Protein AF-A0A3C1LUN1-F1 (afdb_monomer_lite)

pLDDT: mean 92.84, std 6.78, range [55.69, 97.62]

Radius of gyration: 12.28 Å; chains: 1; bounding box: 32×17×36 Å

Sequence (79 aa):
MNSVNHRTAAFMESYFDALFAINRLLHPGEKRLVAFALSNCSKLPEDFEKDMDAALTCKGPNLPKVLSTMVEKLRAIVL

Secondary structure (DSSP, 8-state):
--HHHHHHHHHHHHHHHHHHHHTTPPP--SSSHHHHHHHH-SS--TTHHHHHHHHHH--GGGHHHHHHHHHHHHHHTT-

Foldseek 3Di:
DDPVVVVLVVLVVVLLVLQCVLQVHDDPPDPPSVVCCVVRRPDDFPPNVVLVVCLVPDDDPCNVVSSVVSVVSSVVRSD

Structure (mmCIF, N/CA/C/O backbone):
data_AF-A0A3C1LUN1-F1
#
_entry.id   AF-A0A3C1LUN1-F1
#
loop_
_atom_site.group_PDB
_atom_site.id
_atom_site.type_symbol
_atom_site.label_atom_id
_atom_site.label_alt_id
_atom_site.label_comp_id
_atom_site.label_asym_id
_atom_site.label_entity_id
_atom_site.label_seq_id
_atom_site.pdbx_PDB_ins_code
_atom_site.Cartn_x
_atom_site.Cartn_y
_atom_site.Cartn_z
_atom_site.occupancy
_atom_site.B_iso_or_equiv
_atom_site.auth_seq_id
_atom_site.auth_comp_id
_atom_site.auth_asym_id
_atom_site.auth_atom_id
_atom_site.pdbx_PDB_model_num
ATOM 1 N N . MET A 1 1 ? 4.238 -5.383 -23.455 1.00 55.69 1 MET A N 1
ATOM 2 C CA . MET A 1 1 ? 4.435 -5.087 -22.018 1.00 55.69 1 MET A CA 1
ATOM 3 C C . MET A 1 1 ? 5.529 -6.020 -21.506 1.00 55.69 1 MET A C 1
ATOM 5 O O . MET A 1 1 ? 5.429 -7.209 -21.771 1.00 55.69 1 MET A O 1
ATOM 9 N N . ASN A 1 2 ? 6.602 -5.524 -20.882 1.00 79.31 2 ASN A N 1
ATOM 10 C CA . ASN A 1 2 ? 7.741 -6.375 -20.488 1.00 79.31 2 ASN A CA 1
ATOM 11 C C . ASN A 1 2 ? 7.427 -7.209 -19.228 1.00 79.31 2 ASN A C 1
ATOM 13 O O . ASN A 1 2 ? 6.629 -6.781 -18.396 1.00 79.31 2 ASN A O 1
ATOM 17 N N . SER A 1 3 ? 8.089 -8.368 -19.072 1.00 86.94 3 SER A N 1
ATOM 18 C CA . SER A 1 3 ? 7.892 -9.334 -17.963 1.00 86.94 3 SER A CA 1
ATOM 19 C C . SER A 1 3 ? 7.940 -8.693 -16.569 1.00 86.94 3 SER A C 1
ATOM 21 O O . SER A 1 3 ? 7.165 -9.058 -15.690 1.00 86.94 3 SER A O 1
ATOM 23 N N . VAL A 1 4 ? 8.801 -7.686 -16.380 1.00 87.88 4 VAL A N 1
ATOM 24 C CA . VAL A 1 4 ? 8.910 -6.940 -15.117 1.00 87.88 4 VAL A CA 1
ATOM 25 C C . VAL A 1 4 ? 7.609 -6.205 -14.797 1.00 87.88 4 VAL A C 1
ATOM 27 O O . VAL A 1 4 ? 7.054 -6.428 -13.733 1.00 87.88 4 VAL A O 1
ATOM 30 N N . ASN A 1 5 ? 7.064 -5.422 -15.733 1.00 88.31 5 ASN A N 1
ATOM 31 C CA . ASN A 1 5 ? 5.835 -4.656 -15.501 1.00 88.31 5 ASN A CA 1
ATOM 32 C C . ASN A 1 5 ? 4.643 -5.565 -15.183 1.00 88.31 5 ASN A C 1
ATOM 34 O O . ASN A 1 5 ? 3.834 -5.227 -14.328 1.00 88.31 5 ASN A O 1
ATOM 38 N N . HIS A 1 6 ? 4.546 -6.723 -15.843 1.00 89.94 6 HIS A N 1
ATOM 39 C CA . HIS A 1 6 ? 3.493 -7.699 -15.556 1.00 89.94 6 HIS A CA 1
ATOM 40 C C . HIS A 1 6 ? 3.611 -8.255 -14.130 1.00 89.94 6 HIS A C 1
ATOM 42 O O . HIS A 1 6 ? 2.622 -8.367 -13.415 1.00 89.94 6 HIS A O 1
ATOM 48 N N . ARG A 1 7 ? 4.831 -8.587 -13.692 1.00 92.31 7 ARG A N 1
ATOM 49 C CA . ARG A 1 7 ? 5.078 -9.069 -12.325 1.00 92.31 7 ARG A CA 1
ATOM 50 C C . ARG A 1 7 ? 4.840 -7.978 -11.284 1.00 92.31 7 ARG A C 1
ATOM 52 O O . ARG A 1 7 ? 4.302 -8.273 -10.226 1.00 92.31 7 ARG A O 1
ATOM 59 N N . THR A 1 8 ? 5.200 -6.733 -11.587 1.00 92.38 8 THR A N 1
ATOM 60 C CA . THR A 1 8 ? 4.916 -5.587 -10.717 1.00 92.38 8 THR A CA 1
ATOM 61 C C . THR A 1 8 ? 3.416 -5.339 -10.596 1.00 92.38 8 THR A C 1
ATOM 63 O O . THR A 1 8 ? 2.949 -5.095 -9.493 1.00 92.38 8 THR A O 1
ATOM 66 N N . ALA A 1 9 ? 2.648 -5.453 -11.685 1.00 92.00 9 ALA A N 1
ATOM 67 C CA . ALA A 1 9 ? 1.190 -5.342 -11.632 1.00 92.00 9 ALA A CA 1
ATOM 68 C C . ALA A 1 9 ? 0.573 -6.428 -10.734 1.00 92.00 9 ALA A C 1
ATOM 70 O O . ALA A 1 9 ? -0.151 -6.097 -9.801 1.00 92.00 9 ALA A O 1
ATOM 71 N N . ALA A 1 10 ? 0.963 -7.693 -10.925 1.00 93.81 10 ALA A N 1
ATOM 72 C CA . ALA A 1 10 ? 0.503 -8.800 -10.082 1.00 93.81 10 ALA A CA 1
ATOM 73 C C . ALA A 1 10 ? 0.902 -8.632 -8.601 1.00 93.81 10 ALA A C 1
ATOM 75 O O . ALA A 1 10 ? 0.143 -8.980 -7.699 1.00 93.81 10 ALA A O 1
ATOM 76 N N . PHE A 1 11 ? 2.088 -8.072 -8.330 1.00 95.50 11 PHE A N 1
ATOM 77 C CA . PHE A 1 11 ? 2.485 -7.702 -6.970 1.00 95.50 11 PHE A CA 1
ATOM 78 C C . PHE A 1 11 ? 1.547 -6.641 -6.382 1.00 95.50 11 PHE A C 1
ATOM 80 O O . PHE A 1 11 ? 1.117 -6.785 -5.241 1.00 95.50 11 PHE A O 1
ATOM 87 N N . MET A 1 12 ? 1.229 -5.592 -7.146 1.00 95.44 12 MET A N 1
ATOM 88 C CA . MET A 1 12 ? 0.357 -4.511 -6.683 1.00 95.44 12 MET A CA 1
ATOM 89 C C . MET A 1 12 ? -1.055 -5.010 -6.384 1.00 95.44 12 MET A C 1
ATOM 91 O O . MET A 1 12 ? -1.599 -4.650 -5.345 1.00 95.44 12 MET A O 1
ATOM 95 N N . GLU A 1 13 ? -1.617 -5.870 -7.237 1.00 94.38 13 GLU A N 1
ATOM 96 C CA . GLU A 1 13 ? -2.915 -6.516 -6.991 1.00 94.38 13 GLU A CA 1
ATOM 97 C C . GLU A 1 13 ? -2.914 -7.251 -5.644 1.00 94.38 13 GLU A C 1
ATOM 99 O O . GLU A 1 13 ? -3.703 -6.929 -4.758 1.00 94.38 13 GLU A O 1
ATOM 104 N N . SER A 1 14 ? -1.941 -8.141 -5.424 1.00 95.56 14 SER A N 1
ATOM 105 C CA . SER A 1 14 ? -1.831 -8.878 -4.160 1.00 95.56 14 SER A CA 1
ATOM 106 C C . SER A 1 14 ? -1.578 -7.970 -2.947 1.00 95.56 14 SER A C 1
ATOM 108 O O . SER A 1 14 ? -2.059 -8.262 -1.850 1.00 95.56 14 SER A O 1
ATOM 110 N N . TYR A 1 15 ? -0.812 -6.891 -3.117 1.00 97.12 15 TYR A N 1
ATOM 111 C CA . TYR A 1 15 ? -0.527 -5.928 -2.056 1.00 97.12 15 TYR A CA 1
ATOM 112 C C . TYR A 1 15 ? -1.794 -5.175 -1.625 1.00 97.12 15 TYR A C 1
ATOM 114 O O . TYR A 1 15 ? -2.047 -5.042 -0.425 1.00 97.12 15 TYR A O 1
ATOM 122 N N . PHE A 1 16 ? -2.614 -4.726 -2.582 1.00 97.19 16 PHE A N 1
ATOM 123 C CA . PHE A 1 16 ? -3.878 -4.048 -2.291 1.00 97.19 16 PHE A CA 1
ATOM 124 C C . PHE A 1 16 ? -4.935 -4.995 -1.721 1.00 97.19 16 PHE A C 1
ATOM 126 O O . PHE A 1 16 ? -5.616 -4.609 -0.770 1.00 97.19 16 PHE A O 1
ATOM 133 N N . ASP A 1 17 ? -5.016 -6.240 -2.201 1.00 96.31 17 ASP A N 1
ATOM 134 C CA . ASP A 1 17 ? -5.870 -7.271 -1.597 1.00 96.31 17 ASP A CA 1
ATOM 135 C C . ASP A 1 17 ? -5.557 -7.451 -0.106 1.00 96.31 17 ASP A C 1
ATOM 137 O O . ASP A 1 17 ? -6.452 -7.403 0.743 1.00 96.31 17 ASP A O 1
ATOM 141 N N . ALA A 1 18 ? -4.272 -7.595 0.235 1.00 96.88 18 ALA A N 1
ATOM 142 C CA . ALA A 1 18 ? -3.836 -7.732 1.619 1.00 96.88 18 ALA A CA 1
ATOM 143 C C . ALA A 1 18 ? -4.119 -6.463 2.439 1.00 96.88 18 ALA A C 1
ATOM 145 O O . ALA A 1 18 ? -4.659 -6.552 3.544 1.00 96.88 18 ALA A O 1
ATOM 146 N N . LEU A 1 19 ? -3.800 -5.281 1.903 1.00 97.62 19 LEU A N 1
ATOM 147 C CA . LEU A 1 19 ? -4.043 -4.004 2.575 1.00 97.62 19 LEU A CA 1
ATOM 148 C C . LEU A 1 19 ? -5.530 -3.800 2.894 1.00 97.62 19 LEU A C 1
ATOM 150 O O . LEU A 1 19 ? -5.875 -3.403 4.011 1.00 97.62 19 LEU A O 1
ATOM 154 N N . PHE A 1 20 ? -6.420 -4.087 1.946 1.00 97.25 20 PHE A N 1
ATOM 155 C CA . PHE A 1 20 ? -7.856 -3.948 2.163 1.00 97.25 20 PHE A CA 1
ATOM 156 C C . PHE A 1 20 ? -8.403 -5.021 3.100 1.00 97.25 20 PHE A C 1
ATOM 158 O O . PHE A 1 20 ? -9.221 -4.692 3.958 1.00 97.25 20 PHE A O 1
ATOM 165 N N . ALA A 1 21 ? -7.891 -6.254 3.043 1.00 96.44 21 ALA A N 1
ATOM 166 C CA . ALA A 1 21 ? -8.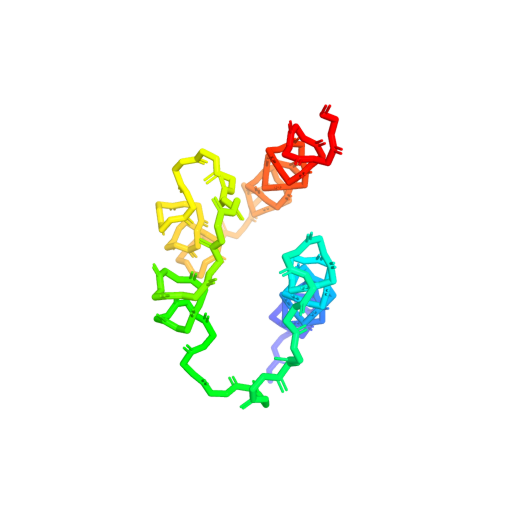249 -7.295 4.003 1.00 96.44 21 ALA A CA 1
ATOM 167 C C . ALA A 1 21 ? -7.889 -6.900 5.447 1.00 96.44 21 ALA A C 1
ATOM 169 O O . ALA A 1 21 ? -8.724 -7.033 6.346 1.00 96.44 21 ALA A O 1
ATOM 170 N N . ILE A 1 22 ? -6.693 -6.336 5.669 1.00 96.44 22 ILE A N 1
ATOM 171 C CA . ILE A 1 22 ? -6.256 -5.810 6.978 1.00 96.44 22 ILE A CA 1
ATOM 172 C C . ILE A 1 22 ? -7.221 -4.730 7.482 1.00 96.44 22 ILE A C 1
ATOM 174 O O . ILE A 1 22 ? -7.560 -4.691 8.666 1.00 96.44 22 ILE A O 1
ATOM 178 N N . ASN A 1 23 ? -7.698 -3.882 6.574 1.00 96.94 23 ASN A N 1
ATOM 179 C CA . ASN A 1 23 ? -8.630 -2.800 6.876 1.00 96.94 23 ASN A CA 1
ATOM 180 C C . ASN A 1 23 ? -10.109 -3.227 6.871 1.00 96.94 23 ASN A C 1
ATOM 182 O O . ASN A 1 23 ? -10.974 -2.393 7.135 1.00 96.94 23 ASN A O 1
ATOM 186 N N . ARG A 1 24 ? -10.415 -4.508 6.608 1.00 96.56 24 ARG A N 1
ATOM 187 C CA . ARG A 1 24 ? -11.782 -5.045 6.447 1.00 96.56 24 ARG A CA 1
ATOM 188 C C . ARG A 1 24 ? -12.609 -4.294 5.396 1.00 96.56 24 ARG A C 1
ATOM 190 O O . ARG A 1 24 ? -13.820 -4.135 5.542 1.00 96.56 24 ARG A O 1
ATOM 197 N N . LEU A 1 25 ? -11.948 -3.838 4.338 1.00 96.56 25 LEU A N 1
ATOM 198 C CA . LEU A 1 25 ? -12.564 -3.170 3.200 1.00 96.56 25 LEU A CA 1
ATOM 199 C C . LEU A 1 25 ? -12.725 -4.152 2.043 1.00 96.56 25 LEU A C 1
ATOM 201 O O . LEU A 1 25 ? -11.879 -5.014 1.814 1.00 96.56 25 LEU A O 1
ATOM 205 N N . LEU A 1 26 ? -13.809 -3.993 1.288 1.00 93.62 26 LEU A N 1
ATOM 206 C CA . LEU A 1 26 ? -13.955 -4.666 0.003 1.00 93.62 26 LEU A CA 1
ATOM 207 C C . LEU A 1 26 ? -13.074 -3.969 -1.035 1.00 93.62 26 LEU A C 1
ATOM 209 O O . LEU A 1 26 ? -12.963 -2.742 -1.040 1.00 93.62 26 LEU A O 1
ATOM 213 N N . HIS A 1 27 ? -12.482 -4.752 -1.934 1.00 92.38 27 HIS A N 1
ATOM 214 C CA . HIS A 1 27 ? -11.663 -4.212 -3.011 1.00 92.38 27 HIS A CA 1
ATOM 215 C C . HIS A 1 27 ? -12.543 -3.391 -3.981 1.00 92.38 27 HIS A C 1
ATOM 217 O O . HIS A 1 27 ? -13.501 -3.933 -4.539 1.00 92.38 27 HIS A O 1
ATOM 223 N N . PRO A 1 28 ? -12.245 -2.104 -4.243 1.00 90.62 28 PRO A N 1
ATOM 224 C CA . PRO A 1 28 ? -13.098 -1.200 -5.032 1.00 90.62 28 PRO A CA 1
ATOM 225 C C . PRO A 1 28 ? -12.969 -1.402 -6.561 1.00 90.62 28 PRO A C 1
ATOM 227 O O . PRO A 1 28 ? -13.277 -0.503 -7.344 1.00 90.62 28 PRO A O 1
ATOM 230 N N . GLY A 1 29 ? -12.476 -2.564 -7.003 1.00 90.12 29 GLY A N 1
ATOM 231 C CA . GLY A 1 29 ? -11.939 -2.774 -8.356 1.00 90.12 29 GLY A CA 1
ATOM 232 C C . GLY A 1 29 ? -10.556 -2.137 -8.566 1.00 90.12 29 GLY A C 1
ATOM 233 O O . GLY A 1 29 ? -9.936 -1.674 -7.622 1.00 90.12 29 GLY A O 1
ATOM 234 N N . GLU A 1 30 ? -10.051 -2.116 -9.800 1.00 84.44 30 GLU A N 1
ATOM 235 C CA . GLU A 1 30 ? -8.634 -1.803 -10.104 1.00 84.44 30 GLU A CA 1
ATOM 236 C C . GLU A 1 30 ? -8.307 -0.303 -10.230 1.00 84.44 30 GLU A C 1
ATOM 238 O O . GLU A 1 30 ? -7.151 0.095 -10.387 1.00 84.44 30 GLU A O 1
ATOM 243 N N . LYS A 1 31 ? -9.317 0.572 -10.213 1.00 87.25 31 LYS A N 1
ATOM 244 C CA . LYS A 1 31 ? -9.126 2.006 -10.467 1.00 87.25 31 LYS A CA 1
ATOM 245 C C . LYS A 1 31 ? -8.990 2.784 -9.164 1.00 87.25 31 LYS A C 1
ATOM 247 O O . LYS A 1 31 ? -9.771 2.609 -8.240 1.00 87.25 31 LYS A O 1
ATOM 252 N N . ARG A 1 32 ? -8.058 3.745 -9.151 1.00 90.06 32 ARG A N 1
ATOM 253 C CA . ARG A 1 32 ? -7.868 4.727 -8.061 1.00 90.06 32 ARG A CA 1
ATOM 254 C C . ARG A 1 32 ? -7.587 4.094 -6.686 1.00 90.06 32 ARG A C 1
ATOM 256 O O . ARG A 1 32 ? -7.950 4.670 -5.665 1.00 90.06 32 ARG A O 1
ATOM 263 N N . LEU A 1 33 ? -6.890 2.956 -6.666 1.00 94.88 33 LEU A N 1
ATOM 264 C CA . LEU A 1 33 ? -6.565 2.198 -5.451 1.00 94.88 33 LEU A CA 1
ATOM 265 C C . LEU A 1 33 ? -5.853 3.023 -4.374 1.00 94.88 33 LEU A C 1
ATOM 267 O O . LEU A 1 33 ? -6.240 2.965 -3.213 1.00 94.88 33 LEU A O 1
ATOM 271 N N . VAL A 1 34 ? -4.877 3.849 -4.767 1.00 95.69 34 VAL A N 1
ATOM 272 C CA . VAL A 1 34 ? -4.145 4.738 -3.845 1.00 95.69 34 VAL A CA 1
ATOM 273 C C . VAL A 1 34 ? -5.095 5.724 -3.159 1.00 95.69 34 VAL A C 1
ATOM 275 O O . VAL A 1 34 ? -5.131 5.795 -1.937 1.00 95.69 34 VAL A O 1
ATOM 278 N N . ALA A 1 35 ? -5.923 6.436 -3.930 1.00 96.06 35 ALA A N 1
ATOM 279 C CA . ALA A 1 35 ? -6.868 7.410 -3.383 1.00 96.06 35 ALA A CA 1
ATOM 280 C C . ALA A 1 35 ? -7.930 6.751 -2.486 1.00 96.06 35 ALA A C 1
ATOM 282 O O . ALA A 1 35 ? -8.307 7.306 -1.452 1.00 96.06 35 ALA A O 1
ATOM 283 N N . PHE A 1 36 ? -8.397 5.556 -2.862 1.00 97.12 36 PHE A N 1
ATOM 284 C CA . PHE A 1 36 ? -9.325 4.785 -2.042 1.00 97.12 36 PHE A CA 1
ATOM 285 C C . PHE A 1 36 ? -8.683 4.360 -0.717 1.00 97.12 36 PHE A C 1
ATOM 287 O O . PHE A 1 36 ? -9.299 4.555 0.329 1.00 97.12 36 PHE A O 1
ATOM 294 N N . ALA A 1 37 ? -7.449 3.850 -0.747 1.00 97.25 37 ALA A N 1
ATOM 295 C CA . ALA A 1 37 ? -6.713 3.465 0.453 1.00 97.25 37 ALA A CA 1
ATOM 296 C C . ALA A 1 37 ? -6.523 4.659 1.401 1.00 97.25 37 ALA A C 1
ATOM 298 O O . ALA A 1 37 ? -6.874 4.561 2.571 1.00 97.25 37 ALA A O 1
ATOM 299 N N . LEU A 1 38 ? -6.081 5.808 0.883 1.00 97.06 38 LEU A N 1
ATOM 300 C CA . LEU A 1 38 ? -5.911 7.040 1.667 1.00 97.06 38 LEU A CA 1
ATOM 301 C C . LEU A 1 38 ? -7.200 7.527 2.334 1.00 97.06 38 LEU A C 1
ATOM 303 O O . LEU A 1 38 ? -7.157 8.085 3.425 1.00 97.06 38 LEU A O 1
ATOM 307 N N . SER A 1 39 ? -8.344 7.321 1.682 1.00 97.06 39 SER A N 1
ATOM 308 C CA . SER A 1 39 ? -9.631 7.820 2.178 1.00 97.06 39 SER A CA 1
ATOM 309 C C . SER A 1 39 ? -10.336 6.849 3.129 1.00 97.06 39 SER A C 1
ATOM 311 O O . SER A 1 39 ? -11.162 7.286 3.924 1.00 97.06 39 SER A O 1
ATOM 313 N N . ASN A 1 40 ? -10.072 5.540 3.023 1.00 97.00 40 ASN A N 1
ATOM 314 C CA . ASN A 1 40 ? -10.884 4.507 3.680 1.00 97.00 40 ASN A CA 1
ATOM 315 C C . ASN A 1 40 ? -10.091 3.601 4.631 1.00 97.00 40 ASN A C 1
ATOM 317 O O . ASN A 1 40 ? -10.684 3.041 5.554 1.00 97.00 40 ASN A O 1
ATOM 321 N N . CYS A 1 41 ? -8.782 3.416 4.429 1.00 97.00 41 CYS A N 1
ATOM 322 C CA . CYS A 1 41 ? -7.983 2.561 5.303 1.00 97.00 41 CYS A CA 1
ATOM 323 C C . CYS A 1 41 ? -7.713 3.270 6.634 1.00 97.00 41 CYS A C 1
ATOM 325 O O . CYS A 1 41 ? -7.101 4.333 6.673 1.00 97.00 41 CYS A O 1
ATOM 327 N N . SER A 1 42 ? -8.122 2.646 7.739 1.00 95.88 42 SER A N 1
ATOM 328 C CA . SER A 1 42 ? -7.797 3.108 9.093 1.00 95.88 42 SER A CA 1
ATOM 329 C C . SER A 1 42 ? -6.346 2.809 9.479 1.00 95.88 42 SER A C 1
ATOM 331 O O . SER A 1 42 ? -5.773 3.496 10.322 1.00 95.88 42 SER A O 1
ATOM 333 N N . LYS A 1 43 ? -5.744 1.798 8.846 1.00 96.56 43 LYS A N 1
ATOM 334 C CA . LYS A 1 43 ? -4.336 1.429 8.961 1.00 96.56 43 LYS A CA 1
ATOM 335 C C . LYS A 1 43 ? -3.671 1.509 7.592 1.00 96.56 43 LYS A C 1
ATOM 337 O O . LYS A 1 43 ? -4.040 0.775 6.673 1.00 96.56 43 LYS A O 1
ATOM 342 N N . LEU A 1 44 ? -2.654 2.355 7.477 1.00 97.56 44 LEU A N 1
ATOM 343 C CA . LEU A 1 44 ? -1.807 2.459 6.292 1.00 97.56 44 LEU A CA 1
ATOM 344 C C . LEU A 1 44 ? -0.343 2.231 6.672 1.00 97.56 44 LEU A C 1
ATOM 346 O O . LEU A 1 44 ? 0.071 2.676 7.744 1.00 97.56 44 LEU A O 1
ATOM 350 N N . PRO A 1 45 ? 0.443 1.558 5.814 1.00 97.38 45 PRO A N 1
ATOM 351 C CA . PRO A 1 45 ? 1.885 1.458 5.997 1.00 97.38 45 PRO A CA 1
ATOM 352 C C . PRO A 1 45 ? 2.537 2.845 6.040 1.00 97.38 45 PRO A C 1
ATOM 354 O O . PRO A 1 45 ? 2.094 3.778 5.369 1.00 97.38 45 PRO A O 1
ATOM 357 N N . GLU A 1 46 ? 3.611 2.980 6.813 1.00 96.62 46 GLU A N 1
ATOM 358 C CA . GLU A 1 46 ? 4.381 4.224 6.882 1.00 96.62 46 GLU A CA 1
ATOM 359 C C . GLU A 1 46 ? 4.911 4.638 5.496 1.00 96.62 46 GLU A C 1
ATOM 361 O O . GLU A 1 46 ? 5.415 3.807 4.741 1.00 96.62 46 GLU A O 1
ATOM 366 N N . ASP A 1 47 ? 4.828 5.932 5.166 1.00 96.94 47 ASP A N 1
ATOM 367 C CA . ASP A 1 47 ? 5.223 6.491 3.862 1.00 96.94 47 ASP A CA 1
ATOM 368 C C . ASP A 1 47 ? 4.514 5.854 2.643 1.00 96.94 47 ASP A C 1
ATOM 370 O O . ASP A 1 47 ? 5.057 5.864 1.538 1.00 96.94 47 ASP A O 1
ATOM 374 N N . PHE A 1 48 ? 3.290 5.340 2.816 1.00 97.00 48 PHE A N 1
ATOM 375 C CA . PHE A 1 48 ? 2.511 4.659 1.772 1.00 97.00 48 PHE A CA 1
ATOM 376 C C . PHE A 1 48 ? 2.562 5.329 0.384 1.00 97.00 48 PHE A C 1
ATOM 378 O O . PHE A 1 48 ? 2.917 4.675 -0.593 1.00 97.00 48 PHE A O 1
ATOM 385 N N . GLU A 1 49 ? 2.255 6.627 0.275 1.00 95.69 49 GLU A N 1
ATOM 386 C CA . GLU A 1 49 ? 2.269 7.330 -1.022 1.00 95.69 49 GLU A CA 1
ATOM 387 C C . GLU A 1 49 ? 3.663 7.382 -1.649 1.00 95.69 49 GLU A C 1
ATOM 389 O O . GLU A 1 49 ? 3.813 7.126 -2.842 1.00 95.69 49 GLU A O 1
ATOM 394 N N . LYS A 1 50 ? 4.700 7.644 -0.843 1.00 95.69 50 LYS A N 1
ATOM 395 C CA . LYS A 1 50 ? 6.081 7.718 -1.338 1.00 95.69 50 LYS A CA 1
ATOM 396 C C . LYS A 1 50 ? 6.552 6.367 -1.857 1.00 95.69 50 LYS A C 1
ATOM 398 O O . LYS A 1 50 ? 7.233 6.308 -2.879 1.00 95.69 50 LYS A O 1
ATOM 403 N N . ASP A 1 51 ? 6.195 5.289 -1.166 1.00 95.69 51 ASP A N 1
ATOM 404 C CA . ASP A 1 51 ? 6.540 3.937 -1.590 1.00 95.69 51 ASP A CA 1
ATOM 405 C C . ASP A 1 51 ? 5.787 3.539 -2.869 1.00 95.69 51 ASP A C 1
ATOM 407 O O . ASP A 1 51 ? 6.376 2.914 -3.753 1.00 95.69 51 ASP A O 1
ATOM 411 N N 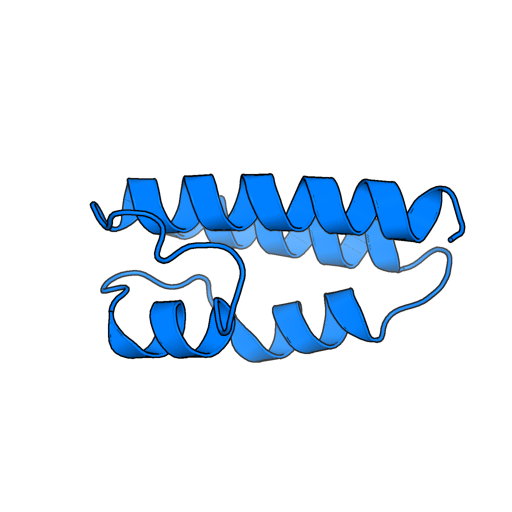. MET A 1 52 ? 4.519 3.948 -3.011 1.00 95.44 52 MET A N 1
ATOM 412 C CA . MET A 1 52 ? 3.752 3.759 -4.248 1.00 95.44 52 MET A CA 1
ATOM 413 C C . MET A 1 52 ? 4.396 4.497 -5.424 1.00 95.44 52 MET A C 1
ATOM 415 O O . MET A 1 52 ? 4.629 3.897 -6.477 1.00 95.44 52 MET A O 1
ATOM 419 N N . ASP A 1 53 ? 4.751 5.767 -5.237 1.00 94.31 53 ASP A N 1
ATOM 420 C CA . ASP A 1 53 ? 5.440 6.556 -6.258 1.00 94.31 53 ASP A CA 1
ATOM 421 C C . ASP A 1 53 ? 6.794 5.934 -6.615 1.00 94.31 53 ASP A C 1
ATOM 423 O O . ASP A 1 53 ? 7.129 5.788 -7.797 1.00 94.31 53 ASP A O 1
ATOM 427 N N . ALA A 1 54 ? 7.559 5.493 -5.613 1.00 93.69 54 ALA A N 1
ATOM 428 C CA . ALA A 1 54 ? 8.828 4.814 -5.827 1.00 93.69 54 ALA A CA 1
ATOM 429 C C . ALA A 1 54 ? 8.634 3.519 -6.624 1.00 93.69 54 ALA A C 1
ATOM 431 O O . ALA A 1 54 ? 9.356 3.287 -7.588 1.00 93.69 54 ALA A O 1
ATOM 432 N N . ALA A 1 55 ? 7.648 2.689 -6.294 1.00 92.50 55 ALA A N 1
ATOM 433 C CA . ALA A 1 55 ? 7.422 1.425 -6.987 1.00 92.50 55 ALA A CA 1
ATOM 434 C C . ALA A 1 55 ? 6.958 1.600 -8.445 1.00 92.50 55 ALA A C 1
ATOM 436 O O . ALA A 1 55 ? 7.275 0.761 -9.291 1.00 92.50 55 ALA A O 1
ATOM 437 N N . LEU A 1 56 ? 6.245 2.689 -8.756 1.00 88.50 56 LEU A N 1
ATOM 438 C CA . LEU A 1 56 ? 5.764 2.998 -10.110 1.00 88.50 56 LEU A CA 1
ATOM 439 C C . LEU A 1 56 ? 6.819 3.688 -10.988 1.00 88.50 56 LEU A C 1
ATOM 441 O O . LEU A 1 56 ? 6.784 3.565 -12.215 1.00 88.50 56 LEU A O 1
ATOM 445 N N . THR A 1 57 ? 7.757 4.414 -10.378 1.00 89.50 57 THR A N 1
ATOM 446 C CA . THR A 1 57 ? 8.782 5.191 -11.098 1.00 89.50 57 THR A CA 1
ATOM 447 C C . THR A 1 57 ? 10.149 4.509 -11.130 1.00 89.50 57 THR A C 1
ATOM 449 O O . THR A 1 57 ? 10.927 4.737 -12.064 1.00 89.50 57 THR A O 1
ATOM 452 N N . CYS A 1 58 ? 10.450 3.651 -10.151 1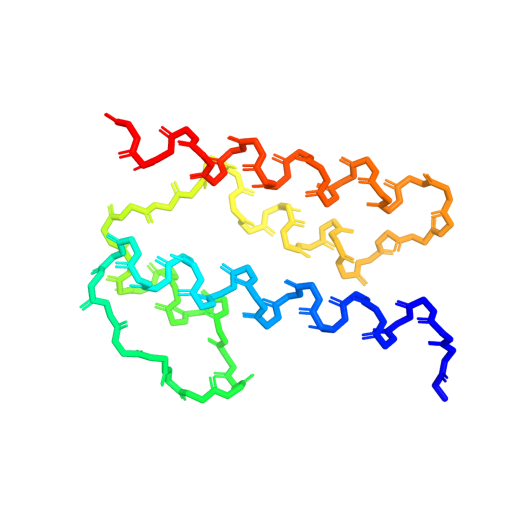.00 85.19 58 CYS A N 1
ATOM 453 C CA . CYS A 1 58 ? 11.722 2.950 -10.048 1.00 85.19 58 CYS A CA 1
ATOM 454 C C . CYS A 1 58 ? 11.898 1.954 -11.199 1.00 85.19 58 CYS A C 1
ATOM 456 O O . CYS A 1 58 ? 11.003 1.184 -11.547 1.00 85.19 58 CYS A O 1
ATOM 458 N N . LYS A 1 59 ? 13.096 1.945 -11.788 1.00 76.31 59 LYS A N 1
ATOM 459 C CA . LYS A 1 59 ? 13.480 1.020 -12.857 1.00 76.31 59 LYS A CA 1
ATOM 460 C C . LYS A 1 59 ? 14.752 0.274 -12.475 1.00 76.31 59 LYS A C 1
ATOM 462 O O . LYS A 1 59 ? 15.624 0.803 -11.788 1.00 76.31 59 LYS A O 1
ATOM 467 N N . GLY A 1 60 ? 14.880 -0.949 -12.981 1.00 80.94 60 GLY A N 1
ATOM 468 C CA . GLY A 1 60 ? 16.099 -1.742 -12.840 1.00 80.94 60 GLY A CA 1
ATOM 469 C C . GLY A 1 60 ? 16.273 -2.366 -11.445 1.00 80.94 60 GLY A C 1
ATOM 470 O O . GLY A 1 60 ? 15.284 -2.765 -10.830 1.00 80.94 60 GLY A O 1
ATOM 471 N N . PRO A 1 61 ? 17.514 -2.504 -10.944 1.00 84.06 61 PRO A N 1
ATOM 472 C CA . PRO A 1 61 ? 17.846 -3.389 -9.819 1.00 84.06 61 PRO A CA 1
ATOM 473 C C . PRO A 1 61 ? 17.289 -2.939 -8.461 1.00 84.06 61 PRO A C 1
ATOM 475 O O . PRO A 1 61 ? 17.260 -3.728 -7.522 1.00 84.06 61 PRO A O 1
ATOM 478 N N . ASN A 1 62 ? 16.829 -1.692 -8.348 1.00 89.88 62 ASN A N 1
ATOM 479 C CA . ASN A 1 62 ? 16.302 -1.143 -7.099 1.00 89.88 62 ASN A CA 1
ATOM 480 C C . ASN A 1 62 ? 14.829 -1.502 -6.855 1.00 89.88 62 ASN A C 1
ATOM 482 O O . ASN A 1 62 ? 14.382 -1.445 -5.712 1.00 89.88 62 ASN A O 1
ATOM 486 N N . LEU A 1 63 ? 14.087 -1.909 -7.892 1.00 92.25 63 LEU A N 1
ATOM 487 C CA . LEU A 1 63 ? 12.661 -2.215 -7.773 1.00 92.25 63 LEU A CA 1
ATOM 488 C C . LEU A 1 63 ? 12.382 -3.326 -6.743 1.00 92.25 63 LEU A C 1
ATOM 490 O O . LEU A 1 63 ? 11.576 -3.082 -5.850 1.00 92.25 63 LEU A O 1
ATOM 494 N N . PRO A 1 64 ? 13.062 -4.493 -6.761 1.00 93.62 64 PRO A N 1
ATOM 495 C CA . PRO A 1 64 ? 12.847 -5.521 -5.742 1.00 93.62 64 PRO A CA 1
ATOM 496 C C . PRO A 1 64 ? 13.042 -5.009 -4.312 1.00 93.62 64 PRO A C 1
ATOM 498 O O . PRO A 1 64 ? 12.263 -5.359 -3.435 1.00 93.62 64 PRO A O 1
ATOM 501 N N . LYS A 1 65 ? 14.029 -4.131 -4.083 1.00 94.56 65 LYS A N 1
ATOM 502 C CA . LYS A 1 65 ? 14.276 -3.535 -2.765 1.00 94.56 65 LYS A CA 1
ATOM 503 C C . LYS A 1 65 ? 13.099 -2.669 -2.311 1.00 94.56 65 LYS A C 1
ATOM 505 O O . LYS A 1 65 ? 12.695 -2.776 -1.160 1.00 94.56 65 LYS A O 1
ATOM 510 N N . VAL A 1 66 ? 12.540 -1.851 -3.207 1.00 95.62 66 VAL A N 1
ATOM 511 C CA . VAL A 1 66 ? 11.345 -1.039 -2.914 1.00 95.62 66 VAL A CA 1
ATOM 512 C C . VAL A 1 66 ? 10.159 -1.939 -2.558 1.00 95.62 66 VAL A C 1
ATOM 514 O O . VAL A 1 66 ? 9.544 -1.744 -1.513 1.00 95.62 66 VAL A O 1
ATOM 517 N N . LEU A 1 67 ? 9.887 -2.970 -3.367 1.00 96.06 67 LEU A N 1
ATOM 518 C CA . LEU A 1 67 ? 8.772 -3.893 -3.120 1.00 96.06 67 LEU A CA 1
ATOM 519 C C . LEU A 1 67 ? 8.939 -4.661 -1.797 1.00 96.06 67 LEU A C 1
ATOM 521 O O . LEU A 1 67 ? 7.970 -4.835 -1.063 1.00 96.06 67 LEU A O 1
ATOM 525 N N . SER A 1 68 ? 10.161 -5.081 -1.449 1.00 96.56 68 SER A N 1
ATOM 526 C CA . SER A 1 68 ? 10.442 -5.709 -0.151 1.00 96.56 68 SER A CA 1
ATOM 527 C C . SER A 1 68 ? 10.184 -4.756 1.017 1.00 96.56 68 SER A C 1
ATOM 529 O O . SER A 1 68 ? 9.528 -5.152 1.975 1.00 96.56 68 SER A O 1
ATOM 531 N N . THR A 1 69 ? 10.619 -3.495 0.928 1.00 96.81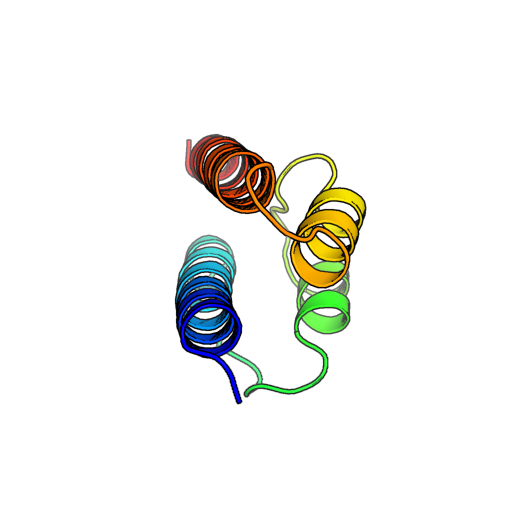 69 THR A N 1
ATOM 532 C CA . THR A 1 69 ? 10.331 -2.482 1.959 1.00 96.81 69 THR A CA 1
ATOM 533 C C . THR A 1 69 ? 8.826 -2.281 2.151 1.00 96.81 69 THR A C 1
ATOM 535 O O . THR A 1 69 ? 8.360 -2.231 3.289 1.00 96.81 69 THR A O 1
ATOM 538 N N . MET A 1 70 ? 8.052 -2.228 1.061 1.00 97.56 70 MET A N 1
ATOM 539 C CA . MET A 1 70 ? 6.589 -2.121 1.128 1.00 97.56 70 MET A CA 1
ATOM 540 C C . MET A 1 70 ? 5.958 -3.289 1.893 1.00 97.56 70 MET A C 1
ATOM 542 O O . MET A 1 70 ? 5.040 -3.080 2.684 1.00 97.56 70 MET A O 1
ATOM 546 N N . VAL A 1 71 ? 6.449 -4.515 1.677 1.00 97.25 71 VAL A N 1
ATOM 547 C CA . VAL A 1 71 ? 5.960 -5.711 2.381 1.00 97.25 71 VAL A CA 1
ATOM 548 C C . VAL A 1 71 ? 6.290 -5.652 3.872 1.00 97.25 71 VAL A C 1
ATOM 550 O O . VAL A 1 71 ? 5.420 -5.955 4.686 1.00 97.25 71 VAL A O 1
ATOM 553 N N . GLU A 1 72 ? 7.500 -5.239 4.248 1.00 97.31 72 GLU A N 1
ATOM 554 C CA . GLU A 1 72 ? 7.877 -5.105 5.663 1.00 97.31 72 GLU A CA 1
ATOM 555 C C . GLU A 1 72 ? 6.999 -4.079 6.388 1.00 97.31 72 GLU A C 1
ATOM 557 O O . GLU A 1 72 ? 6.453 -4.359 7.458 1.00 97.31 72 GLU A O 1
ATOM 562 N N . LYS A 1 73 ? 6.763 -2.922 5.765 1.00 97.44 73 LYS A N 1
ATOM 563 C CA . LYS A 1 73 ? 5.878 -1.892 6.322 1.00 97.44 73 LYS A CA 1
ATOM 564 C C . LYS A 1 73 ? 4.4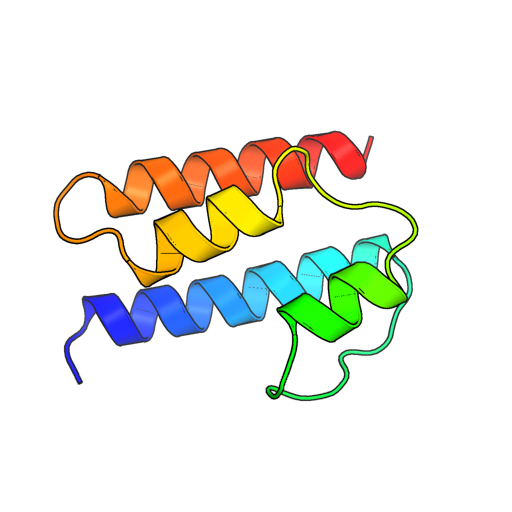15 -2.339 6.377 1.00 97.44 73 LYS A C 1
ATOM 566 O O . LYS A 1 73 ? 3.705 -1.990 7.316 1.00 97.44 73 LYS A O 1
ATOM 571 N N . LEU A 1 74 ? 3.958 -3.139 5.409 1.00 97.25 74 LEU A N 1
ATOM 572 C CA . LEU A 1 74 ? 2.625 -3.743 5.448 1.00 97.25 74 LEU A CA 1
ATOM 573 C C . LEU A 1 74 ? 2.494 -4.738 6.608 1.00 97.25 74 LEU A C 1
ATOM 575 O O . LEU A 1 74 ? 1.484 -4.736 7.303 1.00 97.25 74 LEU A O 1
ATOM 579 N N . ARG A 1 75 ? 3.516 -5.562 6.864 1.00 95.88 75 ARG A N 1
ATOM 580 C CA . ARG A 1 75 ? 3.527 -6.484 8.014 1.00 95.88 75 ARG A CA 1
ATOM 581 C C . ARG A 1 75 ? 3.467 -5.733 9.343 1.00 95.88 75 ARG A C 1
ATOM 583 O O . ARG A 1 75 ? 2.776 -6.187 10.252 1.00 95.88 75 ARG A O 1
ATOM 590 N N . ALA A 1 76 ? 4.130 -4.581 9.436 1.00 95.50 76 ALA A N 1
ATOM 591 C CA . ALA A 1 76 ? 4.154 -3.764 10.647 1.00 95.50 76 ALA A CA 1
ATOM 592 C C . ALA A 1 76 ? 2.770 -3.240 11.076 1.00 95.50 76 ALA A C 1
ATOM 594 O O . ALA A 1 76 ? 2.585 -2.966 12.255 1.00 95.50 76 ALA A O 1
ATOM 595 N N . ILE A 1 77 ? 1.793 -3.134 10.163 1.00 95.44 77 ILE A N 1
ATOM 596 C CA . ILE A 1 77 ? 0.428 -2.682 10.500 1.00 95.44 77 ILE A CA 1
ATOM 597 C C . ILE A 1 77 ? -0.546 -3.825 10.844 1.00 95.44 77 ILE A C 1
ATOM 599 O O . ILE A 1 77 ? -1.688 -3.573 11.252 1.00 95.44 77 ILE A O 1
ATOM 603 N N . VAL A 1 78 ? -0.124 -5.081 10.657 1.00 88.62 78 VAL A N 1
ATOM 604 C CA . VAL A 1 78 ? -0.913 -6.277 11.008 1.00 88.62 78 VAL A CA 1
ATOM 605 C C . VAL A 1 78 ? -0.818 -6.592 12.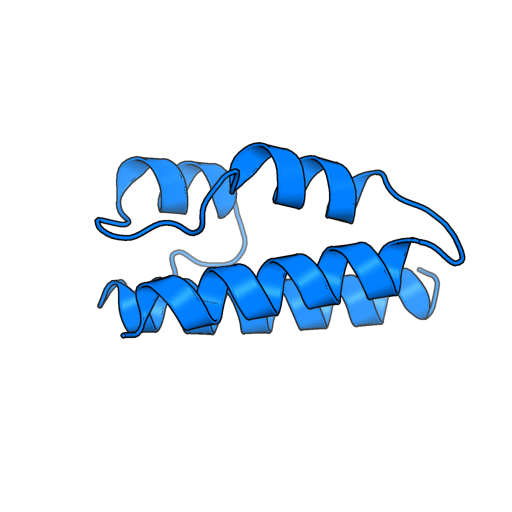502 1.00 88.62 78 VAL A C 1
ATOM 607 O O . VAL A 1 78 ? -1.799 -7.066 13.077 1.00 88.62 78 VAL A O 1
ATOM 610 N N . LEU A 1 79 ? 0.348 -6.332 13.098 1.00 68.56 79 LEU A N 1
ATOM 611 C CA . LEU A 1 79 ? 0.639 -6.502 14.525 1.00 68.56 79 LEU A CA 1
ATOM 612 C C . LEU A 1 79 ? 0.127 -5.306 15.345 1.00 68.56 79 LEU A C 1
ATOM 614 O O . LEU A 1 79 ? -0.169 -5.528 16.538 1.00 68.56 79 LEU A O 1
#